Protein AF-A0A0F9UZU5-F1 (afdb_monomer)

Solvent-accessible surface area (backbone atoms only — not comparable to full-atom values): 5623 Å² total; per-residue (Å²): 134,87,74,47,74,66,52,52,52,54,45,30,71,71,73,65,65,70,54,68,74,56,53,52,47,38,72,76,68,26,44,43,55,87,76,47,62,69,73,61,26,52,52,49,53,68,69,65,65,55,96,78,74,70,74,63,41,46,27,43,44,81,60,34,37,39,35,22,42,63,90,71,69,43,78,73,52,71,45,74,57,56,76,89,51,40,66,58,46,62,72,66,109

pLDDT: mean 80.79, std 11.44, range [49.59, 92.44]

Radius of gyration: 14.22 Å; Cα contacts (8 Å, |Δi|>4): 95; chains: 1; bounding box: 38×31×34 Å

Foldseek 3Di:
DDQDPVNVVVVCVVVVVDDPVVLVCQVVPFDWLVLADDPLSVVCCVVVPDPVPADWTWTHDQQKIWIAHPPPRHTDGMDGHDPVCNVSVVVSD

Sequence (93 aa):
MKVTHHGKKRMRQRIGTYSENLLRKVLEQGKSVKDLKGRLKRYIEDRMRDSSGEPKKVLLYGHQIYVFTEQADVFITTYSLPSPLRRYADAQR

Secondary structure (DSSP, 8-state):
----HHHHHHHHHHHT---HHHHHHHHHHPEEGGG--HHHHHHHHHHH--TT---EEEEEETTEEEEEETTT--EEEEEEPPHHHHHHHHTT-

Mean predicted aligned error: 7.81 Å

Organism: NCBI:txid412755

Nearest PDB structures (foldseek):
  8afw-assembly1_B  TM=7.226E-01  e=1.061E-01  Saccharomyces cerevisiae
  8afq-assembly1_C  TM=7.226E-01  e=1.061E-01  Saccharomyces cerevisiae
  8afw-assembly1_C  TM=7.052E-01  e=1.765E-01  Saccharomyces cerevisiae
  8afq-assembly1_D  TM=7.052E-01  e=1.765E-01  Saccharomyces cerevisiae
  7mq9-assembly1_NW  TM=6.843E-01  e=1.539E+00  Homo sapiens

Structure (mmCIF, N/CA/C/O backbone):
data_AF-A0A0F9UZU5-F1
#
_entry.id   AF-A0A0F9UZU5-F1
#
loop_
_atom_site.group_PDB
_atom_site.id
_atom_site.type_symbol
_atom_site.label_atom_id
_atom_site.label_alt_id
_atom_site.label_comp_id
_atom_site.label_asym_id
_atom_site.label_entity_id
_atom_site.label_seq_id
_atom_site.pdbx_PDB_ins_code
_atom_site.Cartn_x
_atom_site.Cartn_y
_atom_site.Cartn_z
_atom_site.occupancy
_atom_site.B_iso_or_equiv
_atom_site.auth_seq_id
_atom_site.auth_comp_id
_atom_site.auth_asym_id
_atom_site.auth_atom_id
_atom_site.pdbx_PDB_model_num
ATOM 1 N N . MET A 1 1 ? -24.727 7.044 -23.250 1.00 49.59 1 MET A N 1
ATOM 2 C CA . MET A 1 1 ? -23.871 5.877 -22.924 1.00 49.59 1 MET A CA 1
ATOM 3 C C . MET A 1 1 ? -24.197 5.389 -21.507 1.00 49.59 1 MET A C 1
ATOM 5 O O . MET A 1 1 ? -23.899 6.095 -20.552 1.00 49.59 1 MET A O 1
ATOM 9 N N . LYS A 1 2 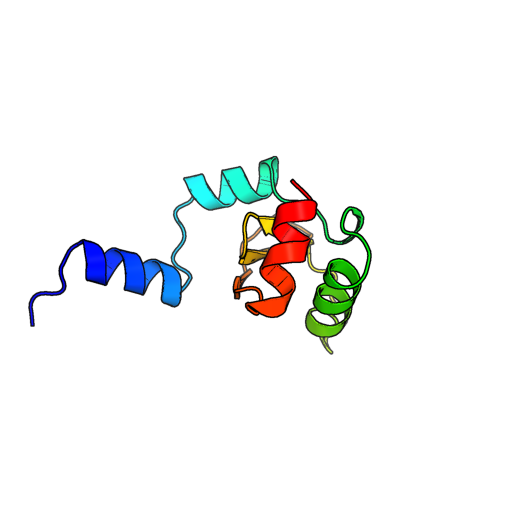? -24.881 4.245 -21.334 1.00 58.72 2 LYS A N 1
ATOM 10 C CA . LYS A 1 2 ? -25.196 3.696 -19.996 1.00 58.72 2 LYS A CA 1
ATOM 11 C C . LY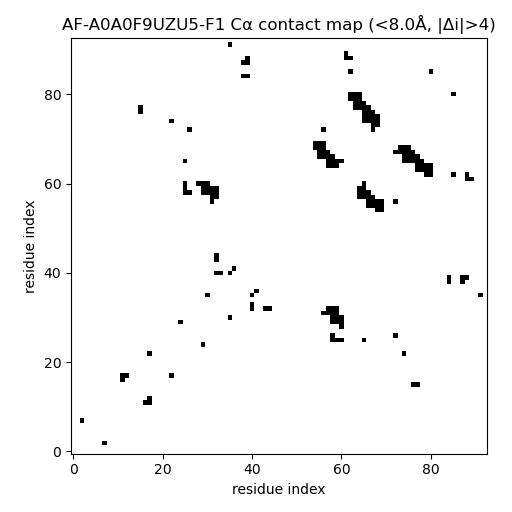S A 1 2 ? -23.998 2.893 -19.482 1.00 58.72 2 LYS A C 1
ATOM 13 O O . LYS A 1 2 ? -23.755 1.780 -19.935 1.00 58.72 2 LYS A O 1
ATOM 18 N N . VAL A 1 3 ? -23.237 3.457 -18.544 1.00 65.88 3 VAL A N 1
ATOM 19 C CA . VAL A 1 3 ? -22.143 2.731 -17.879 1.00 65.88 3 VAL A CA 1
ATOM 20 C C . VAL A 1 3 ? -22.752 1.681 -16.949 1.00 65.88 3 VAL A C 1
ATOM 22 O O . VAL A 1 3 ? -23.481 2.023 -16.015 1.00 65.88 3 VAL A O 1
ATOM 25 N N . THR A 1 4 ? -22.460 0.404 -17.203 1.00 83.75 4 THR A N 1
ATOM 26 C CA . THR A 1 4 ? -22.947 -0.716 -16.385 1.00 83.75 4 THR A CA 1
ATOM 27 C C . THR A 1 4 ? -22.425 -0.614 -14.950 1.00 83.75 4 THR A C 1
ATOM 29 O O . THR A 1 4 ? -21.388 0.002 -14.691 1.00 83.75 4 THR A O 1
ATOM 32 N N . HIS A 1 5 ? -23.097 -1.261 -13.993 1.00 75.06 5 HIS A N 1
ATOM 33 C CA . HIS A 1 5 ? -22.593 -1.351 -12.616 1.00 75.06 5 HIS A CA 1
ATOM 34 C C . HIS A 1 5 ? -21.161 -1.912 -12.559 1.00 75.06 5 HIS A C 1
ATOM 36 O O . HIS A 1 5 ? -20.343 -1.438 -11.767 1.00 75.06 5 HIS A O 1
ATOM 42 N N . HIS A 1 6 ? -20.825 -2.851 -13.453 1.00 71.50 6 HIS A N 1
ATOM 43 C CA . HIS A 1 6 ? -19.465 -3.364 -13.602 1.00 71.50 6 HIS A CA 1
ATOM 44 C C . HIS A 1 6 ? -18.497 -2.285 -14.107 1.00 71.50 6 HIS A C 1
ATOM 46 O O . HIS A 1 6 ? -17.432 -2.101 -13.521 1.00 71.50 6 HIS A O 1
ATOM 52 N N . GLY A 1 7 ? -18.888 -1.513 -15.126 1.00 67.69 7 GLY A N 1
ATOM 53 C CA . GLY A 1 7 ? -18.113 -0.375 -15.628 1.00 67.69 7 GLY A CA 1
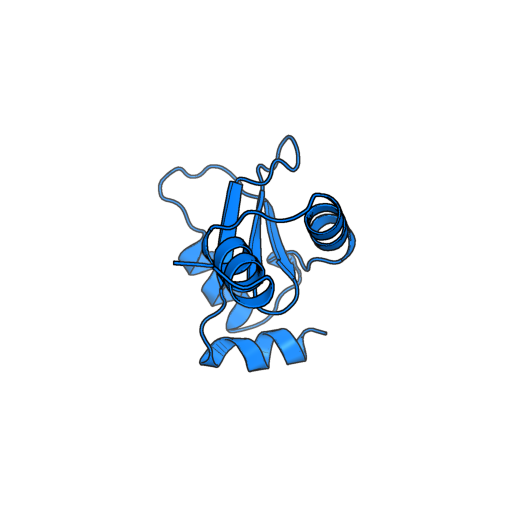ATOM 54 C C . GLY A 1 7 ? -17.852 0.672 -14.544 1.00 67.69 7 GLY A C 1
ATOM 55 O O . GLY A 1 7 ? -16.707 1.057 -14.328 1.00 67.69 7 GLY A O 1
ATOM 56 N N . LYS A 1 8 ? -18.877 1.038 -13.762 1.00 70.88 8 LYS A N 1
ATOM 57 C CA . LYS A 1 8 ? -18.740 1.956 -12.617 1.00 70.88 8 LYS A CA 1
ATOM 58 C C . LYS A 1 8 ? -17.820 1.398 -11.529 1.00 70.88 8 LYS A C 1
ATOM 60 O O . LYS A 1 8 ? -17.072 2.152 -10.914 1.00 70.88 8 LYS A O 1
ATOM 65 N N . LYS A 1 9 ? -17.850 0.085 -11.269 1.00 67.88 9 LYS A N 1
ATOM 66 C CA . LYS A 1 9 ? -16.937 -0.575 -10.316 1.00 67.88 9 LYS A CA 1
ATOM 67 C C . LYS A 1 9 ? -15.489 -0.518 -10.806 1.00 67.88 9 LYS A C 1
ATOM 69 O O . LYS A 1 9 ? -14.609 -0.137 -10.041 1.00 67.88 9 LYS A O 1
ATOM 74 N N . ARG A 1 10 ? -15.248 -0.841 -12.079 1.00 67.44 10 ARG A N 1
ATOM 75 C CA . ARG A 1 10 ? -13.915 -0.778 -12.698 1.00 67.44 10 ARG A CA 1
ATOM 76 C C . ARG A 1 10 ? -13.387 0.651 -12.764 1.00 67.44 10 ARG A C 1
ATOM 78 O O . ARG A 1 10 ? -12.211 0.860 -12.504 1.00 67.44 10 ARG A O 1
ATOM 85 N N . MET A 1 11 ? -14.245 1.628 -13.054 1.00 61.53 11 MET A N 1
ATOM 86 C CA . MET A 1 11 ? -13.887 3.044 -12.999 1.00 61.53 11 MET A CA 1
ATOM 87 C C . MET A 1 11 ? -13.502 3.453 -11.580 1.00 61.53 11 MET A C 1
ATOM 89 O O . MET A 1 11 ? -12.404 3.949 -11.401 1.00 61.53 11 MET A O 1
ATOM 93 N N . ARG A 1 12 ? -14.303 3.153 -10.551 1.00 64.56 12 ARG A N 1
ATOM 94 C CA . ARG A 1 12 ? -13.928 3.467 -9.156 1.00 64.56 12 ARG A CA 1
ATOM 95 C C . ARG A 1 12 ? -12.582 2.865 -8.744 1.00 64.56 12 ARG A C 1
ATOM 97 O O . ARG A 1 12 ? -11.761 3.550 -8.147 1.00 64.56 12 ARG A O 1
ATOM 104 N N . GLN A 1 13 ? -12.320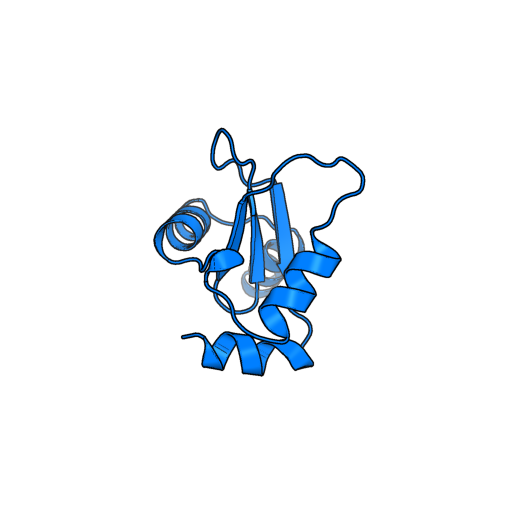 1.625 -9.159 1.00 62.59 13 GLN A N 1
ATOM 105 C CA . GLN A 1 13 ? -11.022 0.968 -8.963 1.00 62.59 13 GLN A CA 1
ATOM 106 C C . GLN A 1 13 ? -9.864 1.661 -9.700 1.00 62.59 13 GLN A C 1
ATOM 108 O O . GLN A 1 13 ? -8.732 1.564 -9.245 1.00 62.59 13 GLN A O 1
ATOM 113 N N . ARG A 1 14 ? -10.128 2.336 -10.827 1.00 61.50 14 ARG A N 1
ATOM 114 C CA . ARG A 1 14 ? -9.130 3.089 -11.606 1.00 61.50 14 ARG A CA 1
ATOM 115 C C . ARG A 1 14 ? -8.905 4.509 -11.083 1.00 61.50 14 ARG A C 1
ATOM 117 O O . ARG A 1 14 ? -7.788 4.991 -11.173 1.00 61.50 14 ARG A O 1
ATOM 124 N N . ILE A 1 15 ? -9.945 5.166 -10.564 1.00 62.06 15 ILE A N 1
ATOM 125 C CA . ILE A 1 15 ? -9.887 6.564 -10.093 1.00 62.06 15 ILE A CA 1
ATOM 126 C C . ILE A 1 15 ? -9.465 6.645 -8.608 1.00 62.06 15 ILE A C 1
ATOM 128 O O . ILE A 1 15 ? -9.298 7.731 -8.074 1.00 62.06 15 ILE A O 1
ATOM 132 N N . GLY A 1 16 ? -9.322 5.513 -7.906 1.00 59.19 16 GLY A 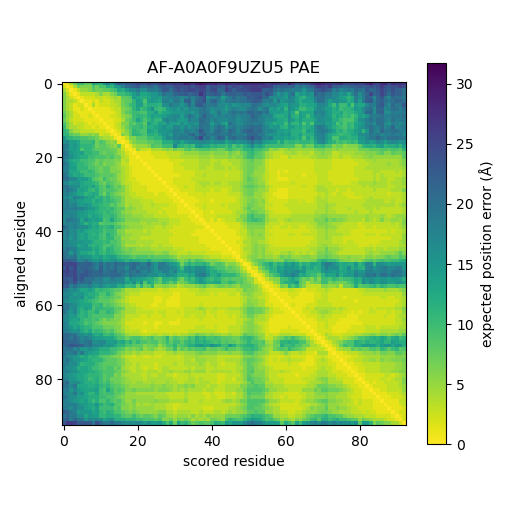N 1
ATOM 133 C CA . GLY A 1 16 ? -8.922 5.496 -6.492 1.00 59.19 16 GLY A CA 1
ATOM 134 C C . GLY A 1 16 ? -10.031 5.896 -5.509 1.00 59.19 16 GLY A C 1
ATOM 135 O O . GLY A 1 16 ? -9.750 6.215 -4.358 1.00 59.19 16 GLY A O 1
ATOM 136 N N . THR A 1 17 ? -11.302 5.862 -5.927 1.00 65.94 17 THR A N 1
ATOM 137 C CA . THR A 1 17 ? -12.445 6.093 -5.026 1.00 65.94 17 THR A CA 1
ATOM 138 C C . THR A 1 17 ? -12.757 4.812 -4.259 1.00 65.94 17 THR A C 1
ATOM 140 O O . THR A 1 17 ? -13.584 3.987 -4.664 1.00 65.94 17 THR A O 1
ATOM 143 N N . TYR A 1 18 ? -12.041 4.621 -3.154 1.00 72.81 18 TYR A N 1
ATOM 144 C CA . TYR A 1 18 ? -12.220 3.481 -2.264 1.00 72.81 18 TYR A CA 1
ATOM 145 C C . TYR A 1 18 ? -13.278 3.758 -1.204 1.00 72.81 18 TYR A C 1
ATOM 147 O O . TYR A 1 18 ? -13.374 4.852 -0.660 1.00 72.81 18 TYR A O 1
ATOM 155 N N . SER A 1 19 ? -14.084 2.741 -0.904 1.00 81.12 19 SER A N 1
ATOM 156 C CA . SER A 1 19 ? -15.006 2.796 0.229 1.00 81.12 19 SER A CA 1
ATOM 157 C C . SER A 1 19 ? -14.229 2.871 1.540 1.00 81.12 19 SER A C 1
ATOM 159 O O . SER A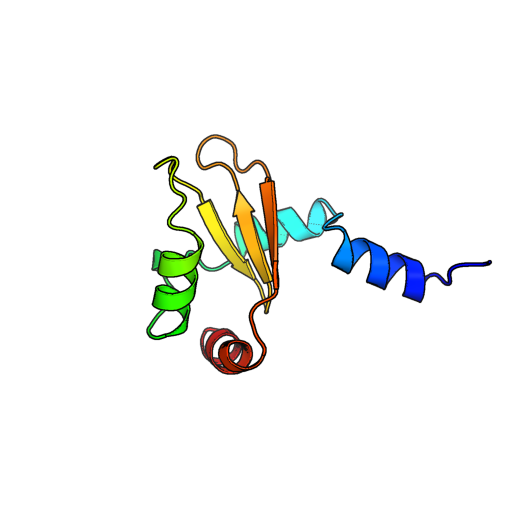 1 19 ? -13.232 2.163 1.683 1.00 81.12 19 SER A O 1
ATOM 161 N N . GLU A 1 20 ? -14.755 3.595 2.524 1.00 81.38 20 GLU A N 1
ATOM 162 C CA . GLU A 1 20 ? -14.208 3.651 3.885 1.00 81.38 20 GLU A CA 1
ATOM 163 C C . GLU A 1 20 ? -13.958 2.252 4.473 1.00 81.38 20 GLU A C 1
ATOM 165 O O . GLU A 1 20 ? -12.881 1.975 4.989 1.00 81.38 20 GLU A O 1
ATOM 170 N N . ASN A 1 21 ? -14.888 1.313 4.261 1.00 85.31 21 ASN A N 1
ATOM 171 C CA . ASN A 1 21 ? -14.744 -0.086 4.683 1.00 85.31 21 ASN A CA 1
ATOM 172 C C . ASN A 1 21 ? -13.489 -0.778 4.131 1.00 85.31 21 ASN A C 1
ATOM 174 O O . ASN A 1 21 ? -12.938 -1.667 4.773 1.00 85.31 21 ASN A O 1
ATOM 178 N N . LEU A 1 22 ? -13.048 -0.415 2.925 1.00 87.56 22 LEU A N 1
ATOM 179 C CA . LEU A 1 22 ? -11.822 -0.966 2.352 1.00 87.56 22 LEU A CA 1
ATOM 180 C C . LEU A 1 22 ? -10.599 -0.308 2.982 1.00 87.56 22 LEU A C 1
ATOM 182 O O . LEU A 1 22 ? -9.661 -1.016 3.319 1.00 87.56 22 LEU A O 1
ATOM 186 N N . LEU A 1 23 ? -10.615 1.013 3.165 1.00 88.31 23 LEU A N 1
ATOM 187 C CA . LEU A 1 23 ? -9.509 1.726 3.802 1.00 88.31 23 LEU A CA 1
ATOM 188 C C . LEU A 1 23 ? -9.299 1.256 5.247 1.00 88.31 23 LEU A C 1
ATOM 190 O O . LEU A 1 23 ? -8.162 1.007 5.627 1.00 88.31 23 LEU A O 1
ATOM 194 N N . ARG A 1 24 ? -10.377 1.008 6.004 1.00 88.25 24 ARG A N 1
ATOM 195 C CA . ARG A 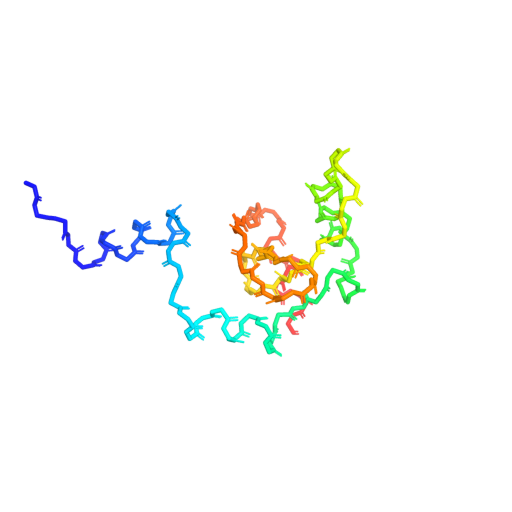1 24 ? -10.299 0.382 7.335 1.00 88.25 24 ARG A CA 1
ATOM 196 C C . ARG A 1 24 ? -9.617 -0.985 7.285 1.00 88.25 24 ARG A C 1
ATOM 198 O O . ARG A 1 24 ? -8.645 -1.207 7.994 1.00 88.25 24 ARG A O 1
ATOM 205 N N . LYS A 1 25 ? -10.034 -1.863 6.364 1.00 90.00 25 LYS A N 1
ATOM 206 C CA . LYS A 1 25 ? -9.375 -3.169 6.169 1.00 90.00 25 LYS A CA 1
ATOM 207 C C . LYS A 1 25 ? -7.899 -3.039 5.810 1.00 90.00 25 LYS A C 1
ATOM 209 O O . LYS A 1 25 ? -7.095 -3.841 6.265 1.00 90.00 25 LYS A O 1
ATOM 214 N N . VAL A 1 26 ? -7.539 -2.056 4.989 1.00 91.69 26 VAL A N 1
ATOM 215 C CA . VAL A 1 26 ? -6.140 -1.792 4.637 1.00 91.69 26 VAL A CA 1
ATOM 216 C C . VAL A 1 26 ? -5.350 -1.347 5.866 1.00 91.69 26 VAL A C 1
ATOM 218 O O . VAL A 1 26 ? -4.237 -1.822 6.043 1.00 91.69 26 VAL A O 1
ATOM 221 N N . LEU A 1 27 ? -5.902 -0.481 6.716 1.00 90.38 27 LEU A N 1
ATOM 222 C CA . LEU A 1 27 ? -5.238 -0.033 7.944 1.00 90.38 27 LEU A CA 1
ATOM 223 C C . LEU A 1 27 ? -5.054 -1.170 8.958 1.00 90.38 27 LEU A C 1
ATOM 225 O O . LEU A 1 27 ? -4.014 -1.240 9.602 1.00 90.38 27 LEU A O 1
ATOM 229 N N . GLU A 1 28 ? -6.033 -2.068 9.069 1.00 91.19 28 GLU A N 1
ATOM 230 C CA . GLU A 1 28 ? -6.011 -3.194 10.012 1.00 91.19 28 GLU A CA 1
ATOM 231 C C . GLU A 1 28 ? -5.15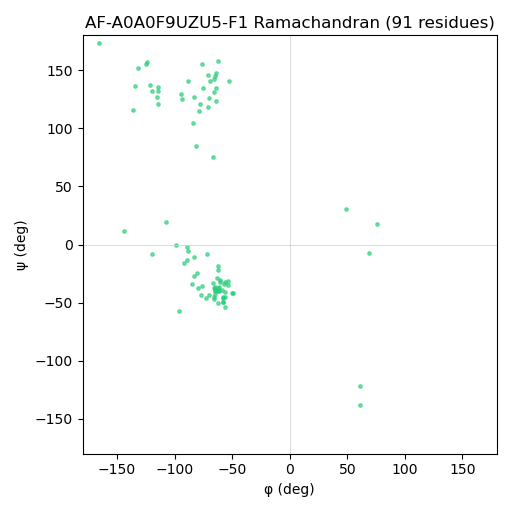7 -4.377 9.531 1.00 91.19 28 GLU A C 1
ATOM 233 O O . GLU A 1 28 ? -4.516 -5.050 10.332 1.00 91.19 28 GLU A O 1
ATOM 238 N N . GLN A 1 29 ? -5.180 -4.671 8.227 1.00 92.44 29 GLN A N 1
ATOM 239 C CA . GLN A 1 29 ? -4.641 -5.918 7.659 1.00 92.44 29 GLN A CA 1
ATOM 240 C C . GLN A 1 29 ? -3.513 -5.689 6.648 1.00 92.44 29 GLN A C 1
ATOM 242 O O . GLN A 1 29 ? -2.917 -6.646 6.148 1.00 92.44 29 GLN A O 1
ATOM 247 N N . GLY A 1 30 ? -3.259 -4.440 6.264 1.00 91.12 30 GLY A N 1
ATOM 248 C CA . GLY A 1 30 ? -2.213 -4.094 5.314 1.00 91.12 30 GLY A CA 1
ATOM 249 C C . GLY A 1 30 ? -0.830 -4.324 5.908 1.00 91.12 30 GLY A C 1
ATOM 250 O O . GLY A 1 30 ? -0.573 -4.024 7.071 1.00 91.12 30 GLY A O 1
ATOM 251 N N . LYS A 1 31 ? 0.090 -4.836 5.091 1.00 92.19 31 LYS A N 1
ATOM 252 C CA . LYS A 1 31 ? 1.479 -5.038 5.512 1.00 92.19 31 LYS A CA 1
ATOM 253 C C . LYS A 1 31 ? 2.263 -3.750 5.364 1.00 92.19 31 LYS A C 1
ATOM 255 O O . LYS A 1 31 ? 2.292 -3.174 4.273 1.00 92.19 31 LYS A O 1
ATOM 260 N N . SER A 1 32 ? 2.923 -3.327 6.437 1.00 91.31 32 SER A N 1
ATOM 261 C CA . SER A 1 32 ? 3.865 -2.216 6.368 1.00 91.31 32 SER A CA 1
ATOM 262 C C . SER A 1 32 ? 5.038 -2.592 5.475 1.00 91.31 32 SER A C 1
ATOM 264 O O . SER A 1 32 ? 5.467 -3.745 5.447 1.00 91.31 32 SER A O 1
ATOM 266 N N . VAL A 1 33 ? 5.614 -1.612 4.780 1.00 88.69 33 VAL A N 1
ATOM 267 C CA . VAL A 1 33 ? 6.848 -1.808 3.997 1.00 88.69 33 VAL A CA 1
ATOM 268 C C . VAL A 1 33 ? 7.970 -2.411 4.846 1.00 88.69 33 VAL A C 1
ATOM 270 O O . VAL A 1 33 ? 8.766 -3.201 4.338 1.00 88.69 33 VAL A O 1
ATOM 273 N N . LYS A 1 34 ? 7.991 -2.103 6.149 1.00 87.19 34 LYS A N 1
ATOM 274 C CA . LYS A 1 34 ? 8.949 -2.664 7.112 1.00 87.19 34 LYS A CA 1
ATOM 275 C C . LYS A 1 34 ? 8.843 -4.191 7.229 1.00 87.19 34 LYS A C 1
ATOM 277 O O . LYS A 1 34 ? 9.874 -4.840 7.388 1.00 87.19 34 LYS A O 1
ATOM 282 N N . ASP A 1 35 ? 7.640 -4.740 7.066 1.00 89.00 35 ASP A N 1
ATOM 283 C CA . ASP A 1 35 ? 7.339 -6.172 7.207 1.00 89.00 35 ASP A CA 1
ATOM 284 C C . ASP A 1 35 ? 7.514 -6.952 5.896 1.00 89.00 35 ASP A C 1
ATOM 286 O O . ASP A 1 35 ? 7.527 -8.186 5.886 1.00 89.00 35 ASP A O 1
ATOM 290 N N . LEU A 1 36 ? 7.639 -6.246 4.770 1.00 89.81 36 LEU A N 1
ATOM 291 C CA . LEU A 1 36 ? 7.866 -6.854 3.463 1.00 89.81 36 LEU A CA 1
ATOM 292 C C . LEU A 1 36 ? 9.320 -7.311 3.323 1.00 89.81 36 LEU A C 1
ATOM 294 O O . LEU A 1 36 ? 10.239 -6.774 3.940 1.00 89.81 36 LEU A O 1
ATOM 298 N N . LYS A 1 37 ? 9.555 -8.296 2.453 1.00 88.94 37 LYS A N 1
ATOM 299 C CA . LYS A 1 37 ? 10.896 -8.851 2.224 1.00 88.94 37 LYS A CA 1
ATOM 300 C C . LYS A 1 37 ? 11.306 -8.800 0.752 1.00 88.94 37 LYS A C 1
ATOM 302 O O . LYS A 1 37 ? 10.480 -8.788 -0.164 1.00 88.94 37 LYS A O 1
ATOM 307 N N . GLY A 1 38 ? 12.620 -8.789 0.527 1.00 90.00 38 GLY A N 1
ATOM 308 C CA . GLY A 1 38 ? 13.238 -8.963 -0.787 1.00 90.00 38 GLY A CA 1
ATOM 309 C C . GLY A 1 38 ? 12.863 -7.894 -1.819 1.00 90.00 38 GLY A C 1
ATOM 310 O O . GLY A 1 38 ? 12.816 -6.700 -1.525 1.00 90.00 38 GLY A O 1
ATOM 311 N N . ARG A 1 39 ? 12.610 -8.337 -3.059 1.00 88.06 39 ARG A N 1
ATOM 312 C CA . ARG A 1 39 ? 12.372 -7.452 -4.218 1.00 88.06 39 ARG A CA 1
ATOM 313 C C . ARG A 1 39 ? 11.161 -6.538 -4.048 1.00 88.06 39 ARG A C 1
ATOM 315 O O . ARG A 1 39 ? 11.156 -5.443 -4.596 1.00 88.06 39 ARG A O 1
ATOM 322 N N . LEU A 1 40 ? 10.146 -6.989 -3.316 1.00 88.19 40 LEU A N 1
ATOM 323 C CA . LEU A 1 40 ? 8.912 -6.239 -3.121 1.00 88.19 40 LEU A CA 1
ATOM 324 C C . LEU A 1 40 ? 9.122 -5.040 -2.191 1.00 88.19 40 LEU A C 1
ATOM 326 O O . LEU A 1 40 ? 8.711 -3.938 -2.539 1.00 88.19 40 LEU A O 1
ATOM 330 N N . LYS A 1 41 ? 9.818 -5.248 -1.065 1.00 90.56 41 LYS A N 1
ATOM 331 C CA . LYS A 1 41 ? 10.219 -4.163 -0.162 1.00 90.56 41 LYS A CA 1
ATOM 332 C C . LYS A 1 41 ? 11.039 -3.117 -0.913 1.00 90.56 41 LYS A C 1
ATOM 334 O O . LYS A 1 41 ? 10.634 -1.963 -0.969 1.00 90.56 41 LYS A O 1
ATOM 339 N N . ARG A 1 42 ? 12.106 -3.560 -1.589 1.00 89.44 42 ARG A N 1
ATOM 340 C CA . ARG A 1 42 ? 12.994 -2.678 -2.357 1.00 89.44 42 ARG A CA 1
ATOM 341 C C . ARG A 1 42 ? 12.243 -1.871 -3.414 1.00 89.44 42 ARG A C 1
ATOM 343 O O . ARG A 1 42 ? 12.440 -0.671 -3.508 1.00 89.44 42 ARG A O 1
ATOM 350 N N . TYR A 1 43 ? 11.351 -2.509 -4.175 1.00 89.81 43 TYR A N 1
ATOM 351 C CA . TYR A 1 43 ? 10.546 -1.805 -5.175 1.00 89.81 43 TYR A CA 1
ATOM 352 C C . TYR A 1 43 ? 9.710 -0.680 -4.559 1.00 89.81 43 TYR A C 1
ATOM 354 O O . TYR A 1 43 ? 9.653 0.410 -5.122 1.00 89.81 43 TYR A O 1
ATOM 362 N N . ILE A 1 44 ? 9.047 -0.944 -3.430 1.00 87.62 44 ILE A N 1
ATOM 363 C CA . ILE A 1 44 ? 8.186 0.050 -2.785 1.00 87.62 44 ILE A CA 1
ATOM 364 C C . ILE A 1 44 ? 9.031 1.168 -2.176 1.00 87.62 44 ILE A C 1
ATOM 366 O O . ILE A 1 44 ? 8.692 2.329 -2.371 1.00 87.62 44 ILE A O 1
ATOM 370 N N . GLU A 1 45 ? 10.138 0.843 -1.508 1.00 87.44 45 GLU A N 1
ATOM 371 C CA . GLU A 1 45 ? 11.076 1.838 -0.976 1.00 87.44 45 GLU A CA 1
ATOM 372 C C . GLU A 1 45 ? 11.617 2.739 -2.091 1.00 87.44 45 GLU A C 1
ATOM 374 O O . GLU A 1 45 ? 11.503 3.955 -1.985 1.00 87.44 45 GLU A O 1
ATOM 379 N N . ASP A 1 46 ? 12.096 2.163 -3.200 1.00 85.62 46 ASP A N 1
ATOM 380 C CA . ASP A 1 46 ? 12.620 2.916 -4.346 1.00 85.62 46 ASP A CA 1
ATOM 381 C C . ASP A 1 46 ? 11.549 3.828 -4.971 1.00 85.62 46 ASP A C 1
ATOM 383 O O . ASP A 1 46 ? 11.851 4.940 -5.403 1.00 85.62 46 ASP A O 1
ATOM 387 N N . ARG A 1 47 ? 10.284 3.382 -5.022 1.00 81.88 47 ARG A N 1
ATOM 388 C CA . ARG A 1 47 ? 9.188 4.161 -5.622 1.00 81.88 47 ARG A CA 1
ATOM 389 C C . ARG A 1 47 ? 8.566 5.203 -4.704 1.00 81.88 47 ARG A C 1
ATOM 391 O O . ARG A 1 47 ? 7.990 6.159 -5.219 1.00 81.88 47 ARG A O 1
ATOM 398 N N . MET A 1 48 ? 8.613 4.983 -3.394 1.00 77.62 48 MET A N 1
ATOM 399 C CA . MET A 1 48 ? 8.006 5.851 -2.379 1.00 77.62 48 MET A CA 1
ATOM 400 C C . MET A 1 48 ? 9.020 6.794 -1.732 1.00 77.62 48 MET A C 1
ATOM 402 O O . MET A 1 48 ? 8.636 7.598 -0.884 1.00 77.62 48 MET A O 1
ATOM 406 N N . ARG A 1 49 ? 10.291 6.722 -2.144 1.00 69.31 49 ARG A N 1
ATOM 407 C CA . ARG A 1 49 ? 11.329 7.709 -1.847 1.00 69.31 49 ARG A CA 1
ATOM 408 C C . ARG A 1 49 ? 10.982 9.018 -2.558 1.00 69.31 49 ARG A C 1
ATOM 410 O O . ARG A 1 49 ? 11.496 9.319 -3.629 1.00 69.31 49 ARG A O 1
ATOM 417 N N . ASP A 1 50 ? 10.010 9.737 -2.015 1.00 61.91 50 ASP A N 1
ATOM 418 C CA . ASP A 1 50 ? 9.592 11.018 -2.562 1.00 61.91 50 ASP A CA 1
ATOM 419 C C . ASP A 1 50 ? 10.679 12.068 -2.301 1.00 61.91 50 ASP A C 1
ATOM 421 O O . ASP A 1 50 ? 11.356 12.046 -1.270 1.00 61.91 50 ASP A O 1
ATOM 425 N N . SER A 1 51 ? 10.834 13.000 -3.237 1.00 54.56 51 SER A N 1
ATOM 426 C CA . SER A 1 51 ? 11.826 14.085 -3.200 1.00 54.56 51 SER A CA 1
ATOM 427 C C . SER A 1 51 ? 11.628 15.031 -2.010 1.00 54.56 51 SER A C 1
ATOM 429 O O . SER A 1 51 ? 12.522 15.793 -1.660 1.00 54.56 51 SER A O 1
ATOM 431 N N . SER A 1 52 ? 10.428 15.002 -1.430 1.00 60.56 52 SER A N 1
ATOM 432 C CA . SER A 1 52 ? 9.944 15.858 -0.351 1.00 60.56 52 SER A CA 1
ATOM 433 C C . SER A 1 52 ? 10.358 15.393 1.048 1.00 60.56 52 SER A C 1
ATOM 435 O O . SER A 1 52 ? 10.184 16.154 1.989 1.00 60.56 52 SER A O 1
ATOM 437 N N . GLY A 1 53 ? 10.907 14.181 1.213 1.00 58.44 53 GLY A N 1
ATOM 438 C CA . GLY A 1 53 ? 11.446 13.696 2.497 1.00 58.44 53 GLY A CA 1
ATOM 439 C C . GLY A 1 53 ? 10.417 13.427 3.605 1.00 58.44 53 GLY A C 1
ATOM 440 O O . GLY A 1 53 ? 10.776 12.852 4.630 1.00 58.44 53 GLY A O 1
ATOM 441 N N . GLU A 1 54 ? 9.150 13.787 3.397 1.00 61.19 54 GLU A N 1
ATOM 442 C CA . GLU A 1 54 ? 8.077 13.577 4.366 1.00 61.19 54 GLU A CA 1
ATOM 443 C C . GLU A 1 54 ? 7.799 12.080 4.581 1.00 61.19 54 GLU A C 1
ATOM 445 O O . GLU A 1 54 ? 7.626 11.333 3.604 1.00 61.19 54 GLU A O 1
ATOM 450 N N . PRO A 1 55 ? 7.720 11.614 5.840 1.00 62.62 55 PRO A N 1
ATOM 451 C CA . PRO A 1 55 ? 7.451 10.220 6.128 1.00 62.62 55 PRO A CA 1
ATOM 452 C C . PRO A 1 55 ? 6.001 9.877 5.756 1.00 62.62 55 PRO A C 1
ATOM 454 O O . PRO A 1 55 ? 5.036 10.522 6.171 1.00 62.62 55 PRO A O 1
ATOM 457 N N . LYS A 1 56 ? 5.837 8.842 4.927 1.00 81.06 56 LYS A N 1
ATOM 458 C CA . LYS A 1 56 ? 4.530 8.343 4.482 1.00 81.06 56 LYS A CA 1
ATOM 459 C C . LYS A 1 56 ? 4.305 6.940 5.016 1.00 81.06 56 LYS A C 1
ATOM 461 O O . LYS A 1 56 ? 5.167 6.069 4.882 1.00 81.06 56 LYS A O 1
ATOM 466 N N . LYS A 1 57 ? 3.104 6.687 5.536 1.00 87.94 57 LYS A N 1
ATOM 467 C CA . LYS A 1 57 ? 2.678 5.334 5.893 1.00 87.94 57 LYS A CA 1
ATOM 468 C C . LYS A 1 57 ? 2.265 4.614 4.616 1.00 87.94 57 LYS A C 1
ATOM 470 O O . LYS A 1 57 ? 1.296 4.987 3.957 1.00 87.94 57 LYS A O 1
ATOM 475 N N . VAL A 1 58 ? 3.013 3.576 4.259 1.00 90.75 58 VAL A N 1
ATOM 476 C CA . VAL A 1 58 ? 2.771 2.790 3.047 1.00 90.75 58 VAL A CA 1
ATOM 477 C C . VAL A 1 58 ? 2.377 1.373 3.437 1.00 90.75 58 VAL A C 1
ATOM 479 O O . VAL A 1 58 ? 3.136 0.670 4.107 1.00 90.75 58 VAL A O 1
ATOM 482 N N . LEU A 1 59 ? 1.187 0.960 3.004 1.00 92.12 59 LEU A N 1
ATOM 483 C CA . LEU A 1 59 ? 0.612 -0.347 3.298 1.00 92.12 59 LEU A CA 1
ATOM 484 C C . LEU A 1 59 ? 0.356 -1.118 2.008 1.00 92.12 59 LEU A C 1
ATOM 486 O O . LEU A 1 59 ? -0.243 -0.610 1.060 1.00 92.12 59 LEU A O 1
ATOM 490 N N . LEU A 1 60 ? 0.776 -2.377 1.983 1.00 91.62 60 LEU A N 1
ATOM 491 C CA . LEU A 1 60 ? 0.426 -3.311 0.928 1.00 91.62 60 LEU A CA 1
ATOM 492 C C . LEU A 1 60 ? -0.817 -4.103 1.330 1.00 91.62 60 LEU A C 1
ATOM 494 O O . LEU A 1 60 ? -0.814 -4.793 2.348 1.00 91.62 60 LEU A O 1
ATOM 498 N N . TYR A 1 61 ? -1.848 -4.075 0.488 1.00 92.06 61 TYR A N 1
ATOM 499 C CA . TYR A 1 61 ? -3.037 -4.903 0.665 1.00 92.06 61 TYR A CA 1
ATOM 500 C C . TYR A 1 61 ? -3.459 -5.527 -0.667 1.00 92.06 61 TYR A C 1
ATOM 502 O O . TYR A 1 61 ? -3.800 -4.847 -1.640 1.00 92.06 61 TYR A O 1
ATOM 510 N N . GLY A 1 62 ? -3.391 -6.859 -0.733 1.00 89.81 62 GLY A N 1
ATOM 511 C CA . GLY A 1 62 ? -3.532 -7.595 -1.987 1.00 89.81 62 GLY A CA 1
ATOM 512 C C . GLY A 1 62 ? -2.441 -7.203 -2.987 1.00 89.81 62 GLY A C 1
ATOM 513 O O . GLY A 1 62 ? 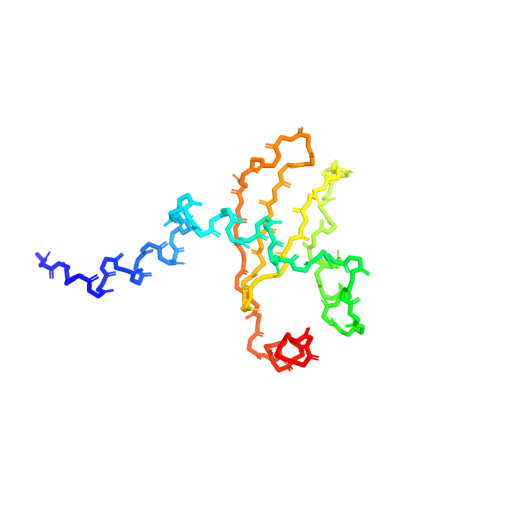-1.255 -7.344 -2.708 1.00 89.81 62 GLY A O 1
ATOM 514 N N . HIS A 1 63 ? -2.842 -6.709 -4.161 1.00 92.19 63 HIS A N 1
ATOM 515 C CA . HIS A 1 63 ? -1.920 -6.247 -5.213 1.00 92.19 63 HIS A CA 1
ATOM 516 C C . HIS A 1 63 ? -1.895 -4.721 -5.354 1.00 92.19 63 HIS A C 1
ATOM 518 O O . HIS A 1 63 ? -1.525 -4.205 -6.410 1.00 92.19 63 HIS A O 1
ATOM 524 N N . GLN A 1 64 ? -2.345 -4.004 -4.326 1.00 90.56 64 GLN A N 1
ATOM 525 C CA . GLN A 1 64 ? -2.412 -2.547 -4.307 1.00 90.56 64 GLN A CA 1
ATOM 526 C C . GLN A 1 64 ? -1.576 -2.008 -3.147 1.00 90.56 64 GLN A C 1
ATOM 528 O O . GLN A 1 64 ? -1.615 -2.529 -2.032 1.00 90.56 64 GLN A O 1
ATOM 533 N N . ILE A 1 65 ? -0.826 -0.955 -3.436 1.00 90.81 65 ILE A N 1
ATOM 534 C CA . ILE A 1 65 ? -0.091 -0.149 -2.472 1.00 90.81 65 ILE A CA 1
ATOM 535 C C . ILE A 1 65 ? -0.996 1.022 -2.108 1.00 90.81 65 ILE A C 1
ATOM 537 O O . ILE A 1 65 ? -1.522 1.703 -2.990 1.00 90.81 65 ILE A O 1
ATOM 541 N N . TYR A 1 66 ? -1.178 1.246 -0.818 1.00 90.75 66 TYR A N 1
ATOM 542 C CA . TYR A 1 66 ? -1.955 2.342 -0.265 1.00 90.75 66 TYR A CA 1
ATOM 543 C C . TYR A 1 66 ? -1.016 3.269 0.488 1.00 90.75 66 TYR A C 1
ATOM 545 O O . TYR A 1 66 ? -0.186 2.813 1.275 1.00 90.75 66 TYR A O 1
ATOM 553 N N . VAL A 1 67 ? -1.144 4.564 0.224 1.00 88.62 67 VAL A N 1
ATOM 554 C CA . VAL A 1 67 ? -0.309 5.598 0.825 1.00 88.62 67 VAL A CA 1
ATOM 555 C C . VAL A 1 67 ? -1.187 6.479 1.693 1.00 88.62 67 VAL A C 1
ATOM 557 O O . VAL A 1 67 ? -2.201 7.005 1.229 1.00 88.62 67 VAL A O 1
ATOM 560 N N . PHE A 1 68 ? -0.770 6.640 2.940 1.00 88.00 68 PHE A N 1
ATOM 561 C CA . PHE A 1 68 ? -1.428 7.457 3.943 1.00 88.00 68 PHE A CA 1
ATOM 562 C C . PHE A 1 68 ? -0.450 8.495 4.499 1.00 88.00 68 PHE A C 1
ATOM 564 O O . PHE A 1 68 ? 0.772 8.311 4.446 1.00 88.00 68 PHE A O 1
ATOM 571 N N . THR A 1 69 ? -0.987 9.579 5.052 1.00 82.94 69 THR A N 1
ATOM 572 C CA . THR A 1 69 ? -0.208 10.475 5.913 1.00 82.94 69 THR A CA 1
ATOM 573 C C . THR A 1 69 ? 0.195 9.724 7.184 1.00 82.94 69 THR A C 1
ATOM 575 O O . THR A 1 69 ? -0.590 8.929 7.699 1.00 82.94 69 THR A O 1
ATOM 578 N N . GLU A 1 70 ? 1.404 9.947 7.707 1.00 73.38 70 GLU A N 1
ATOM 579 C CA . GLU A 1 70 ? 1.800 9.315 8.978 1.00 73.38 70 GLU A CA 1
ATOM 580 C C . GLU A 1 70 ? 0.994 9.837 10.175 1.00 73.38 70 GLU A C 1
ATOM 582 O O . GLU A 1 70 ? 0.715 9.088 11.103 1.00 73.38 70 GLU A O 1
ATOM 587 N N . GLN A 1 71 ? 0.607 11.113 10.155 1.00 73.31 71 GLN A N 1
ATOM 588 C CA . GLN A 1 71 ? 0.063 11.801 11.331 1.00 73.31 71 GLN A CA 1
ATOM 589 C C . GLN A 1 71 ? -1.419 11.511 11.601 1.00 73.31 71 GLN A C 1
ATOM 591 O O . GLN A 1 71 ? -1.866 11.671 12.732 1.00 73.31 71 GLN A O 1
ATOM 596 N N . ALA A 1 72 ? -2.197 11.131 10.583 1.00 71.62 72 ALA A N 1
ATOM 597 C CA . ALA A 1 72 ? -3.655 11.052 10.708 1.00 71.62 72 ALA A CA 1
ATOM 598 C C . ALA A 1 72 ? -4.293 9.890 9.932 1.00 71.62 72 ALA A C 1
ATOM 600 O O . ALA A 1 72 ? -5.510 9.877 9.762 1.00 71.62 72 ALA A O 1
ATOM 601 N N . ASP A 1 73 ? -3.493 8.942 9.422 1.00 80.44 73 ASP A N 1
ATOM 602 C CA . ASP A 1 73 ? -3.971 7.834 8.581 1.00 80.44 73 ASP A CA 1
ATOM 603 C C . ASP A 1 73 ? -4.887 8.310 7.433 1.00 80.44 73 ASP A C 1
ATOM 605 O O . ASP A 1 73 ? -5.789 7.605 6.970 1.00 80.44 73 ASP A O 1
ATOM 609 N N . VAL A 1 74 ? -4.646 9.530 6.941 1.00 83.56 74 VAL A N 1
ATOM 610 C CA . VAL A 1 74 ? -5.434 10.115 5.857 1.00 83.56 74 VAL A CA 1
ATOM 611 C C . VAL A 1 74 ? -4.955 9.497 4.560 1.00 83.56 74 VAL A C 1
ATOM 613 O O . VAL A 1 74 ? -3.782 9.599 4.203 1.00 83.56 74 VAL A O 1
ATOM 616 N N . PHE A 1 75 ? -5.872 8.847 3.848 1.00 86.38 75 PHE A N 1
ATOM 617 C CA . PHE A 1 75 ? -5.586 8.249 2.552 1.00 86.38 75 PHE A CA 1
ATOM 618 C C . PHE A 1 75 ? -5.210 9.329 1.535 1.00 86.38 75 PHE A C 1
ATOM 620 O O . PHE A 1 75 ? -5.986 10.246 1.275 1.00 86.38 75 PHE A O 1
ATOM 627 N N . ILE A 1 76 ? -4.026 9.189 0.940 1.00 85.06 76 ILE A N 1
ATOM 628 C CA . ILE A 1 76 ? -3.518 10.101 -0.086 1.00 85.06 76 ILE A CA 1
ATOM 629 C C . ILE A 1 76 ? -3.814 9.522 -1.465 1.00 85.06 76 ILE A C 1
ATOM 631 O O . ILE A 1 76 ? -4.429 10.167 -2.310 1.00 85.06 76 ILE A O 1
ATOM 635 N N . THR A 1 77 ? -3.324 8.307 -1.718 1.00 85.50 77 THR A N 1
ATOM 636 C CA . THR A 1 77 ? -3.368 7.709 -3.052 1.00 85.50 77 THR A CA 1
ATOM 637 C C . THR A 1 77 ? -3.076 6.211 -3.024 1.00 85.50 77 THR A C 1
ATOM 639 O O . THR A 1 77 ? -2.699 5.628 -2.004 1.00 85.50 77 THR A O 1
ATOM 642 N N . THR A 1 78 ? -3.242 5.581 -4.181 1.00 86.94 78 THR A N 1
ATOM 643 C CA . THR A 1 78 ? -3.013 4.160 -4.413 1.00 86.94 78 THR A CA 1
ATOM 644 C C . THR A 1 78 ? -2.164 3.918 -5.655 1.00 86.94 78 THR A C 1
ATOM 646 O O . THR A 1 78 ? -2.232 4.669 -6.630 1.00 86.94 78 THR A O 1
ATOM 649 N N . TYR A 1 79 ? -1.434 2.806 -5.655 1.00 86.19 79 TYR A N 1
ATOM 650 C CA . TYR A 1 79 ? -0.731 2.303 -6.826 1.00 86.19 79 TYR A CA 1
ATOM 651 C C . TYR A 1 79 ? -0.957 0.806 -6.985 1.00 86.19 79 TYR A C 1
ATOM 653 O O . TYR A 1 79 ? -0.836 0.029 -6.040 1.00 86.19 79 TYR A O 1
ATOM 661 N N . SER A 1 80 ? -1.213 0.373 -8.214 1.00 87.88 80 SER A N 1
ATOM 662 C CA . SER A 1 80 ? -1.230 -1.052 -8.529 1.00 87.88 80 SER A CA 1
ATOM 663 C C . SER A 1 80 ? 0.188 -1.605 -8.607 1.00 87.88 80 SER A C 1
ATOM 665 O O . SER A 1 80 ? 1.041 -1.033 -9.285 1.00 87.88 80 SER A O 1
ATOM 667 N N . LEU A 1 81 ? 0.422 -2.766 -7.992 1.00 88.88 81 LEU A N 1
ATOM 668 C CA . LEU A 1 81 ? 1.677 -3.482 -8.180 1.00 88.88 81 LEU A CA 1
ATOM 669 C C . LEU A 1 81 ? 1.829 -3.936 -9.643 1.00 88.88 81 LEU A C 1
ATOM 671 O O . LEU A 1 81 ? 0.894 -4.540 -10.204 1.00 88.88 81 LEU A O 1
ATOM 675 N N . PRO A 1 82 ? 3.017 -3.731 -10.243 1.00 88.94 82 PRO A N 1
ATOM 676 C CA . PRO A 1 82 ? 3.376 -4.332 -11.520 1.00 88.94 82 PRO A CA 1
ATOM 677 C C . PRO A 1 82 ? 3.166 -5.847 -11.499 1.00 88.94 82 PRO A C 1
ATOM 679 O O . PRO A 1 82 ? 3.495 -6.510 -10.513 1.00 88.94 82 PRO A O 1
ATOM 682 N N . SER A 1 83 ? 2.662 -6.415 -12.598 1.00 89.69 83 SER A N 1
ATOM 683 C CA . SER A 1 83 ? 2.370 -7.854 -12.707 1.00 89.69 83 SER A CA 1
ATOM 684 C C . SER A 1 83 ? 3.519 -8.773 -12.257 1.00 89.69 83 SER A C 1
ATOM 686 O O . SER A 1 83 ? 3.239 -9.709 -11.508 1.00 89.69 83 SER A O 1
ATOM 688 N N . PRO A 1 84 ? 4.804 -8.504 -12.587 1.00 88.75 84 PRO A N 1
ATOM 689 C CA . PRO A 1 84 ? 5.920 -9.343 -12.136 1.00 88.75 84 PRO A CA 1
ATOM 690 C C . PRO A 1 84 ? 6.103 -9.386 -10.615 1.00 88.75 84 PRO A C 1
ATOM 692 O O . PRO A 1 84 ? 6.718 -10.318 -10.095 1.00 88.75 84 PRO A O 1
ATOM 695 N N . LEU A 1 85 ? 5.592 -8.376 -9.901 1.00 88.69 85 LEU A N 1
ATOM 696 C CA . LEU A 1 85 ? 5.723 -8.256 -8.454 1.00 88.69 85 LEU A CA 1
ATOM 697 C C . LEU A 1 85 ? 4.566 -8.886 -7.676 1.00 88.69 85 LEU A C 1
ATOM 699 O O . LEU A 1 85 ? 4.720 -9.170 -6.489 1.00 88.69 85 LEU A O 1
ATOM 703 N N . ARG A 1 86 ? 3.441 -9.176 -8.339 1.00 90.56 86 ARG A N 1
ATOM 704 C CA . ARG A 1 86 ? 2.246 -9.747 -7.696 1.00 90.56 86 ARG A CA 1
ATOM 705 C C . ARG A 1 86 ? 2.513 -11.111 -7.071 1.00 90.56 86 ARG A C 1
ATOM 707 O O . ARG A 1 86 ? 2.135 -11.323 -5.929 1.00 90.56 86 ARG A O 1
ATOM 714 N N . ARG A 1 87 ? 3.291 -11.966 -7.746 1.00 89.19 87 ARG A N 1
ATOM 715 C CA . ARG A 1 87 ? 3.712 -13.270 -7.198 1.00 89.19 87 ARG A CA 1
ATOM 716 C C . ARG A 1 87 ? 4.457 -13.151 -5.866 1.00 89.19 87 ARG A C 1
ATOM 718 O O . ARG A 1 87 ? 4.328 -14.016 -5.011 1.00 89.19 87 ARG A O 1
ATOM 725 N N . TYR A 1 88 ? 5.234 -12.079 -5.682 1.00 87.06 88 TYR A N 1
ATOM 726 C CA . TYR A 1 88 ? 5.950 -11.857 -4.428 1.00 87.06 88 TYR A CA 1
ATOM 727 C C . TYR A 1 88 ? 5.006 -11.366 -3.339 1.00 87.06 88 TYR A C 1
ATOM 729 O O . TYR A 1 88 ? 5.188 -11.760 -2.195 1.00 87.06 88 TYR A O 1
ATOM 737 N N . ALA A 1 89 ? 4.006 -10.551 -3.691 1.00 86.44 89 ALA A N 1
ATOM 738 C CA . ALA A 1 89 ? 2.963 -10.112 -2.768 1.00 86.44 89 ALA A CA 1
ATOM 739 C C . ALA A 1 89 ? 2.088 -11.283 -2.297 1.00 86.44 89 ALA A C 1
ATOM 741 O O . ALA A 1 89 ? 1.786 -11.371 -1.112 1.00 86.44 89 ALA A O 1
ATOM 742 N N . ASP A 1 90 ? 1.749 -12.217 -3.190 1.00 86.75 90 ASP A N 1
ATOM 743 C CA . ASP A 1 90 ? 1.007 -13.431 -2.831 1.00 86.75 90 ASP A CA 1
ATOM 744 C C . ASP A 1 90 ? 1.813 -14.334 -1.888 1.00 86.75 90 ASP A C 1
ATOM 746 O O . ASP A 1 90 ? 1.258 -14.875 -0.938 1.00 86.75 90 ASP A O 1
ATOM 750 N N . ALA A 1 91 ? 3.132 -14.415 -2.081 1.00 84.19 91 ALA A N 1
ATOM 751 C CA . ALA A 1 91 ? 4.041 -15.124 -1.178 1.00 84.19 91 ALA A CA 1
ATOM 752 C C . ALA A 1 91 ? 4.259 -14.415 0.173 1.00 84.19 91 ALA A C 1
ATOM 754 O O . ALA A 1 91 ? 4.914 -14.973 1.049 1.00 84.19 91 ALA A O 1
ATOM 755 N N . GLN A 1 92 ? 3.763 -13.182 0.343 1.00 73.12 92 GLN A N 1
ATOM 756 C CA . GLN A 1 92 ? 3.741 -12.518 1.645 1.00 73.12 92 GLN A CA 1
ATOM 757 C C . GLN A 1 92 ? 2.457 -12.815 2.426 1.00 73.12 92 GLN A C 1
ATOM 759 O O . GLN A 1 92 ? 2.343 -12.263 3.509 1.00 73.12 92 GLN A O 1
ATOM 764 N N . ARG A 1 93 ? 1.475 -13.567 1.916 1.00 62.34 93 ARG A N 1
ATOM 765 C CA . ARG A 1 93 ? 0.225 -13.822 2.654 1.00 62.34 93 ARG A CA 1
ATOM 766 C C . ARG A 1 93 ? 0.427 -14.726 3.860 1.00 62.34 93 ARG A C 1
ATOM 768 O O . ARG A 1 93 ? 1.178 -15.713 3.732 1.00 62.34 93 ARG A O 1
#